Protein AF-A0A7W1E2Q1-F1 (afdb_monomer_lite)

Foldseek 3Di:
DDDAAEEEDDDAADPPDQVRRVVVVVVVVVVCVVVVHPYYDYDPPVRHHDPPVPD

pLDDT: mean 96.32, std 4.66, range [75.69, 98.88]

Radius of gyration: 13.14 Å; chains: 1; bounding box: 40×20×30 Å

Structure (mmCIF, N/CA/C/O backbone):
data_AF-A0A7W1E2Q1-F1
#
_entry.id   AF-A0A7W1E2Q1-F1
#
loop_
_atom_site.group_PDB
_atom_site.id
_atom_site.type_symbol
_atom_site.label_atom_id
_atom_site.label_alt_id
_atom_site.label_comp_id
_atom_site.label_asym_id
_atom_site.label_entity_id
_atom_site.label_seq_id
_atom_site.pdbx_PDB_ins_code
_atom_site.Cartn_x
_atom_site.Cartn_y
_atom_site.Cartn_z
_atom_site.occupancy
_atom_site.B_iso_or_equiv
_atom_site.auth_seq_id
_atom_site.auth_comp_id
_atom_site.auth_asym_id
_atom_site.auth_atom_id
_atom_site.pdbx_PDB_model_num
ATOM 1 N N .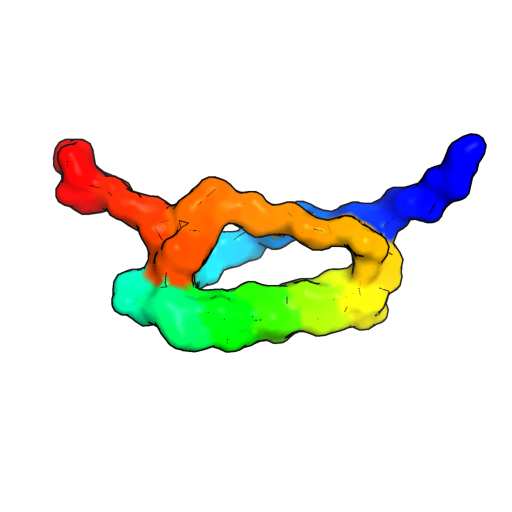 MET A 1 1 ? -14.591 14.292 19.212 1.00 75.69 1 MET A N 1
ATOM 2 C CA . MET A 1 1 ? -14.006 13.782 17.9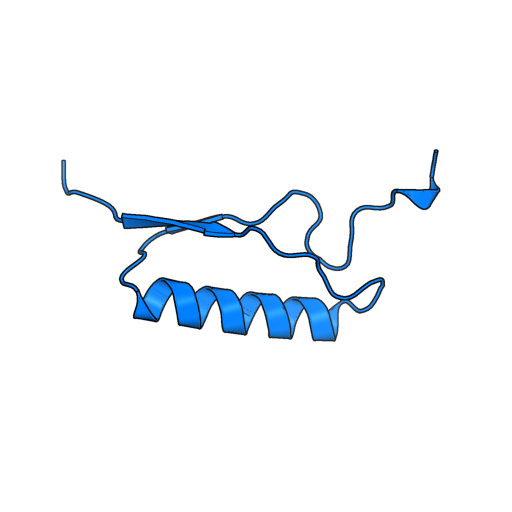51 1.00 75.69 1 MET A CA 1
ATOM 3 C C . MET A 1 1 ? -14.366 12.312 17.810 1.00 75.69 1 MET A C 1
ATOM 5 O O . MET A 1 1 ? -14.456 11.646 18.835 1.00 75.69 1 MET A O 1
ATOM 9 N N . ALA A 1 2 ? -14.617 11.830 16.590 1.00 87.31 2 ALA A N 1
ATOM 10 C CA . ALA A 1 2 ? -14.866 10.408 16.337 1.00 87.31 2 ALA A CA 1
ATOM 11 C C . ALA A 1 2 ? -13.552 9.605 16.410 1.00 87.31 2 ALA A C 1
ATOM 13 O O . ALA A 1 2 ? -12.483 10.145 16.123 1.00 87.31 2 ALA A O 1
ATOM 14 N N . LYS A 1 3 ? -13.628 8.335 16.824 1.00 94.44 3 LYS A N 1
ATOM 15 C CA . LYS A 1 3 ? -12.487 7.407 16.819 1.00 94.44 3 LYS A CA 1
ATOM 16 C C . LYS A 1 3 ? -12.205 6.985 15.375 1.00 94.44 3 LYS A C 1
ATOM 18 O O . LYS A 1 3 ? -13.136 6.563 14.708 1.00 94.44 3 LYS A O 1
ATOM 23 N N . VAL A 1 4 ? -10.943 7.060 14.953 1.00 96.88 4 VAL A N 1
ATOM 24 C CA . VAL A 1 4 ? -10.472 6.579 13.644 1.00 96.88 4 VAL A CA 1
ATOM 25 C C . VAL A 1 4 ? -9.598 5.349 13.850 1.00 96.88 4 VAL A C 1
ATOM 27 O O . VAL A 1 4 ? -8.728 5.354 14.728 1.00 96.88 4 VAL A O 1
ATOM 30 N N . MET A 1 5 ? -9.806 4.304 13.052 1.00 97.81 5 MET A N 1
ATOM 31 C CA . MET A 1 5 ? -8.893 3.159 13.008 1.00 97.81 5 MET A CA 1
ATOM 32 C C . MET A 1 5 ? -7.910 3.310 11.845 1.00 97.81 5 MET A C 1
ATOM 34 O O . MET A 1 5 ? -8.319 3.425 10.696 1.00 97.81 5 MET A O 1
ATOM 38 N N . ALA A 1 6 ? -6.609 3.310 12.137 1.00 98.06 6 ALA A N 1
ATOM 39 C CA . ALA A 1 6 ? -5.556 3.467 11.135 1.00 98.06 6 ALA A CA 1
ATOM 40 C C . ALA A 1 6 ? -4.658 2.223 11.052 1.00 98.06 6 ALA A C 1
ATOM 42 O O . ALA A 1 6 ? -4.450 1.535 12.052 1.00 98.06 6 ALA A O 1
ATOM 43 N N . ALA A 1 7 ? -4.101 1.962 9.870 1.00 98.69 7 ALA A N 1
ATOM 44 C CA . ALA A 1 7 ? -3.180 0.865 9.596 1.00 98.69 7 ALA A CA 1
ATOM 45 C C . ALA A 1 7 ? -1.824 1.388 9.093 1.00 98.69 7 ALA A C 1
ATOM 47 O O . ALA A 1 7 ? -1.757 2.202 8.174 1.00 98.69 7 ALA A O 1
ATOM 48 N N . ALA A 1 8 ? -0.732 0.879 9.664 1.00 98.56 8 ALA A N 1
ATOM 49 C CA . ALA A 1 8 ? 0.621 1.090 9.158 1.00 98.56 8 ALA A CA 1
ATOM 50 C C . ALA A 1 8 ? 1.090 -0.171 8.425 1.00 98.56 8 ALA A C 1
ATOM 52 O O . ALA A 1 8 ? 1.013 -1.278 8.965 1.00 98.56 8 ALA A O 1
ATOM 53 N N . VAL A 1 9 ? 1.558 -0.021 7.188 1.00 98.50 9 VAL A N 1
ATOM 54 C CA . VAL A 1 9 ? 1.981 -1.149 6.356 1.00 98.50 9 VAL A CA 1
ATOM 55 C C . VAL A 1 9 ? 3.466 -1.420 6.547 1.00 98.50 9 VAL A C 1
ATOM 57 O O . VAL A 1 9 ? 4.310 -0.619 6.156 1.00 98.50 9 VAL A O 1
ATOM 60 N N . GLN A 1 10 ? 3.780 -2.609 7.059 1.00 98.12 10 GLN A N 1
ATOM 61 C CA . GLN A 1 10 ? 5.128 -3.166 7.041 1.00 98.12 10 GLN A CA 1
ATOM 62 C C . GLN A 1 10 ? 5.211 -4.256 5.970 1.00 98.12 10 GLN A C 1
ATOM 64 O O . GLN A 1 10 ? 4.865 -5.416 6.198 1.00 98.12 10 GLN A O 1
ATOM 69 N N . ALA A 1 11 ? 5.642 -3.869 4.774 1.00 97.62 11 ALA A N 1
ATOM 70 C CA . ALA A 1 11 ? 5.869 -4.770 3.653 1.00 97.62 11 ALA A CA 1
ATOM 71 C C . ALA A 1 11 ? 6.994 -4.220 2.773 1.00 97.62 11 ALA A C 1
ATOM 73 O O . ALA A 1 11 ? 7.180 -3.010 2.691 1.00 97.62 11 ALA A O 1
ATOM 74 N N . SER A 1 12 ? 7.712 -5.102 2.081 1.00 97.31 12 SER A N 1
ATOM 75 C CA . SER A 1 12 ? 8.574 -4.704 0.968 1.00 97.31 12 SER A CA 1
ATOM 76 C C . SER A 1 12 ? 7.746 -4.468 -0.297 1.00 97.31 12 SER A C 1
ATOM 78 O O . SER A 1 12 ? 6.681 -5.081 -0.454 1.00 97.31 12 SER A O 1
ATOM 80 N N . PRO A 1 13 ? 8.206 -3.637 -1.233 1.00 97.81 13 PRO A N 1
ATOM 81 C CA . PRO A 1 13 ? 7.606 -3.576 -2.554 1.00 97.81 13 PRO A CA 1
ATOM 82 C C . PRO A 1 13 ? 8.113 -4.702 -3.463 1.00 97.81 13 PRO A C 1
ATOM 84 O O . PRO A 1 13 ? 8.894 -5.555 -3.032 1.00 97.81 13 PRO A O 1
ATOM 87 N N . VAL A 1 14 ? 7.625 -4.762 -4.701 1.00 98.12 14 VAL A N 1
ATOM 88 C CA . VAL A 1 14 ? 8.159 -5.688 -5.707 1.00 98.12 14 VAL A CA 1
ATOM 89 C C . VAL A 1 14 ? 9.324 -4.988 -6.395 1.00 98.12 14 VAL A C 1
ATOM 91 O O . VAL A 1 14 ? 9.135 -3.996 -7.094 1.00 98.12 14 VAL A O 1
ATOM 94 N N . PHE A 1 15 ? 10.533 -5.493 -6.147 1.00 96.12 15 PHE A N 1
ATOM 95 C CA . PHE A 1 15 ? 11.776 -4.834 -6.535 1.00 96.12 15 PHE A CA 1
ATOM 96 C C . PHE A 1 15 ? 11.789 -4.468 -8.024 1.00 96.12 15 PHE A C 1
ATOM 98 O O . PHE A 1 15 ? 11.690 -5.343 -8.881 1.00 96.12 15 PHE A O 1
ATOM 105 N N . LEU A 1 16 ? 11.901 -3.165 -8.307 1.00 96.25 16 LEU A N 1
ATOM 106 C CA . LEU A 1 16 ? 11.924 -2.578 -9.654 1.00 96.25 16 LEU A CA 1
ATOM 107 C C . LEU A 1 16 ? 10.722 -2.926 -10.558 1.00 96.25 16 LEU A C 1
ATOM 109 O O . LEU A 1 16 ? 10.770 -2.667 -11.758 1.00 96.25 16 LEU A O 1
ATOM 113 N N . ASP A 1 17 ? 9.614 -3.419 -9.998 1.00 98.25 17 ASP A N 1
ATOM 114 C CA . ASP A 1 17 ? 8.362 -3.649 -10.723 1.00 98.25 17 ASP A CA 1
ATOM 115 C C . ASP A 1 17 ? 7.259 -2.740 -10.168 1.00 98.25 17 ASP A C 1
ATOM 117 O O . ASP A 1 17 ? 6.641 -2.994 -9.126 1.00 98.25 17 ASP A O 1
ATOM 121 N N . ARG A 1 18 ? 7.008 -1.642 -10.887 1.00 98.31 18 ARG A N 1
ATOM 122 C CA . ARG A 1 18 ? 5.981 -0.654 -10.538 1.00 98.31 18 ARG A CA 1
ATOM 123 C C . ARG A 1 18 ? 4.592 -1.264 -10.528 1.00 98.31 18 ARG A C 1
ATOM 125 O O . ARG A 1 18 ? 3.860 -1.077 -9.559 1.00 98.31 18 ARG A O 1
ATOM 132 N N . ASP A 1 19 ? 4.220 -1.975 -11.582 1.00 98.69 19 ASP A N 1
ATOM 133 C CA . ASP A 1 19 ? 2.840 -2.409 -11.758 1.00 98.69 19 ASP A CA 1
ATOM 134 C C . ASP A 1 19 ? 2.507 -3.540 -10.773 1.00 98.69 19 ASP A C 1
ATOM 136 O O . ASP A 1 19 ? 1.415 -3.562 -10.199 1.00 98.69 19 ASP A O 1
ATOM 140 N N . ALA A 1 20 ? 3.454 -4.442 -10.495 1.00 98.75 20 ALA A N 1
ATOM 141 C CA . ALA A 1 20 ? 3.289 -5.449 -9.448 1.00 98.75 20 ALA A CA 1
ATOM 142 C C . ALA A 1 20 ? 3.238 -4.828 -8.049 1.00 98.75 20 ALA A C 1
ATOM 144 O O . ALA A 1 20 ? 2.435 -5.260 -7.218 1.00 98.75 20 ALA A O 1
ATOM 145 N N . THR A 1 21 ? 4.029 -3.786 -7.790 1.00 98.75 21 THR A N 1
ATOM 146 C CA . THR A 1 21 ? 3.973 -3.067 -6.513 1.00 98.75 21 THR A CA 1
ATOM 147 C C . THR A 1 21 ? 2.650 -2.328 -6.322 1.00 98.75 21 THR A C 1
ATOM 149 O O . THR A 1 21 ? 2.083 -2.382 -5.232 1.00 98.75 21 THR A O 1
ATOM 152 N N . VAL A 1 22 ? 2.104 -1.705 -7.371 1.00 98.81 22 VAL A N 1
ATOM 153 C CA . VAL A 1 22 ? 0.773 -1.073 -7.327 1.00 98.81 22 VAL A CA 1
ATOM 154 C C . VAL A 1 22 ? -0.314 -2.114 -7.047 1.00 98.81 22 VAL A C 1
ATOM 156 O O . VAL A 1 22 ? -1.152 -1.897 -6.172 1.00 98.81 22 VAL A O 1
ATOM 159 N N . ARG A 1 23 ? -0.270 -3.281 -7.707 1.00 98.88 23 ARG A N 1
ATOM 160 C CA . ARG A 1 23 ? -1.192 -4.396 -7.411 1.00 98.88 23 ARG A CA 1
ATOM 161 C C . ARG A 1 23 ? -1.077 -4.864 -5.957 1.00 98.88 23 ARG A C 1
ATOM 163 O O . ARG A 1 23 ? -2.092 -5.074 -5.297 1.00 98.88 23 ARG A O 1
ATOM 170 N N . LYS A 1 24 ? 0.147 -4.980 -5.432 1.00 98.75 24 LYS A N 1
ATOM 171 C CA . LYS A 1 24 ? 0.396 -5.325 -4.023 1.00 98.75 24 LYS A CA 1
ATOM 172 C C . LYS A 1 24 ? -0.153 -4.264 -3.065 1.00 98.75 24 LYS A C 1
ATOM 174 O O . LYS A 1 24 ? -0.761 -4.625 -2.061 1.00 98.75 24 LYS A O 1
ATOM 179 N N . ALA A 1 25 ? 0.037 -2.979 -3.367 1.00 98.75 25 ALA A N 1
ATOM 180 C CA . ALA A 1 25 ? -0.508 -1.883 -2.570 1.00 98.75 25 ALA A CA 1
ATOM 181 C C . ALA A 1 25 ? -2.041 -1.951 -2.508 1.00 98.75 25 ALA A C 1
ATOM 183 O O . ALA A 1 25 ? -2.595 -1.901 -1.413 1.00 98.75 25 ALA A O 1
ATOM 184 N N . ALA A 1 26 ? -2.715 -2.161 -3.645 1.00 98.81 26 ALA A N 1
ATOM 185 C CA . ALA A 1 26 ? -4.171 -2.314 -3.700 1.00 98.81 26 ALA A CA 1
ATOM 186 C C . ALA A 1 26 ? -4.670 -3.475 -2.819 1.00 98.81 26 ALA A C 1
ATOM 188 O O . ALA A 1 26 ? -5.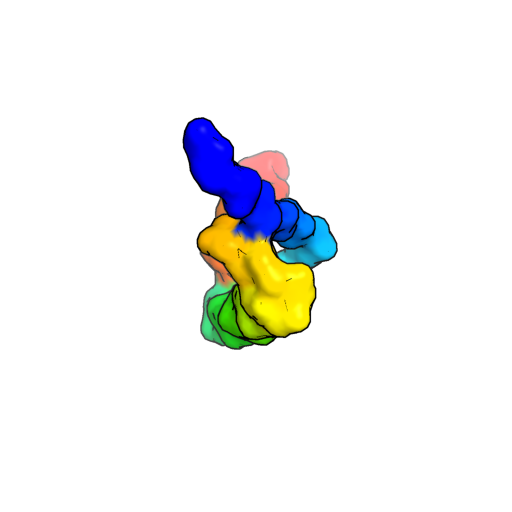552 -3.279 -1.986 1.00 98.81 26 ALA A O 1
ATOM 189 N N . ALA A 1 27 ? -4.033 -4.647 -2.903 1.00 98.88 27 ALA A N 1
ATOM 190 C CA . ALA A 1 27 ? -4.384 -5.794 -2.061 1.00 98.88 27 ALA A CA 1
ATOM 191 C C . ALA A 1 27 ? -4.185 -5.522 -0.552 1.00 98.88 27 ALA A C 1
ATOM 193 O O . ALA A 1 27 ? -4.950 -6.002 0.287 1.00 98.88 27 ALA A O 1
ATOM 194 N N . LEU A 1 28 ? -3.164 -4.741 -0.178 1.00 98.81 28 LEU A N 1
ATOM 195 C CA . LEU A 1 28 ? -2.929 -4.344 1.216 1.00 98.81 28 LEU A CA 1
ATOM 196 C C . LEU A 1 28 ? -3.964 -3.324 1.710 1.00 98.81 28 LEU A C 1
ATOM 198 O O . LEU A 1 28 ? -4.377 -3.409 2.868 1.00 98.81 28 LEU A O 1
ATOM 202 N N . ILE A 1 29 ? -4.410 -2.409 0.843 1.00 98.81 29 ILE A N 1
ATOM 203 C CA . ILE A 1 29 ? -5.512 -1.477 1.127 1.00 98.81 29 ILE A CA 1
ATOM 204 C C . ILE A 1 29 ? -6.799 -2.263 1.392 1.00 98.81 29 ILE A C 1
ATOM 206 O O . ILE A 1 29 ? -7.428 -2.051 2.426 1.00 98.81 29 ILE A O 1
ATOM 210 N N . GLU A 1 30 ? -7.154 -3.211 0.520 1.00 98.81 30 GLU A N 1
ATOM 211 C CA . GLU A 1 30 ? -8.339 -4.064 0.695 1.00 98.81 30 GLU A CA 1
ATOM 212 C C . GLU A 1 30 ? -8.283 -4.857 2.006 1.00 98.81 30 GLU A C 1
ATOM 214 O O . GLU A 1 30 ? -9.261 -4.902 2.753 1.00 98.81 30 GLU A O 1
ATOM 219 N N . LYS A 1 31 ? -7.115 -5.421 2.342 1.00 98.75 31 LYS A N 1
ATOM 220 C CA . LYS A 1 31 ? -6.904 -6.114 3.619 1.00 98.75 31 LYS A CA 1
ATOM 221 C C . LYS A 1 31 ? -7.115 -5.191 4.823 1.00 98.75 31 LYS A C 1
ATOM 223 O O . LYS A 1 31 ? -7.742 -5.604 5.796 1.00 98.75 31 LYS A O 1
ATOM 228 N N . ALA A 1 32 ? -6.581 -3.970 4.788 1.00 98.69 32 ALA A N 1
ATOM 229 C CA . ALA A 1 32 ? -6.730 -3.015 5.884 1.00 98.69 32 ALA A CA 1
ATOM 230 C C . ALA A 1 32 ? -8.183 -2.540 6.030 1.00 98.69 32 ALA A C 1
ATOM 232 O O . ALA A 1 32 ? -8.704 -2.503 7.144 1.00 98.69 32 ALA A O 1
ATOM 233 N N . ALA A 1 33 ? -8.854 -2.259 4.910 1.00 98.50 33 ALA A N 1
ATOM 234 C CA . ALA A 1 33 ? -10.271 -1.913 4.883 1.00 98.50 33 ALA A CA 1
ATOM 235 C C . ALA A 1 33 ? -11.141 -3.058 5.431 1.00 98.50 33 ALA A C 1
ATOM 237 O O . ALA A 1 33 ? -12.026 -2.819 6.249 1.00 98.50 33 ALA A O 1
ATOM 238 N N . GLY A 1 34 ? -10.839 -4.313 5.075 1.00 98.50 34 GLY A N 1
ATOM 239 C CA . GLY A 1 34 ? -11.499 -5.500 5.633 1.00 98.50 34 GLY A CA 1
ATOM 240 C C . GLY A 1 34 ? -11.279 -5.688 7.141 1.00 98.50 34 GLY A C 1
ATOM 241 O O . GLY A 1 34 ? -12.103 -6.308 7.809 1.00 98.50 34 GLY A O 1
ATOM 242 N N . ALA A 1 35 ? -10.207 -5.115 7.695 1.00 98.12 35 ALA A N 1
ATOM 243 C CA . ALA A 1 35 ? -9.961 -5.036 9.135 1.00 98.12 35 ALA A CA 1
ATOM 244 C C . ALA A 1 35 ? -10.583 -3.784 9.795 1.00 98.12 35 ALA A C 1
ATOM 246 O O . ALA A 1 35 ? -10.416 -3.590 10.997 1.00 98.12 35 ALA A O 1
ATOM 247 N N . GLY A 1 36 ? -11.294 -2.950 9.027 1.00 97.94 36 GLY A N 1
ATOM 248 C CA . GLY A 1 36 ? -11.990 -1.742 9.475 1.0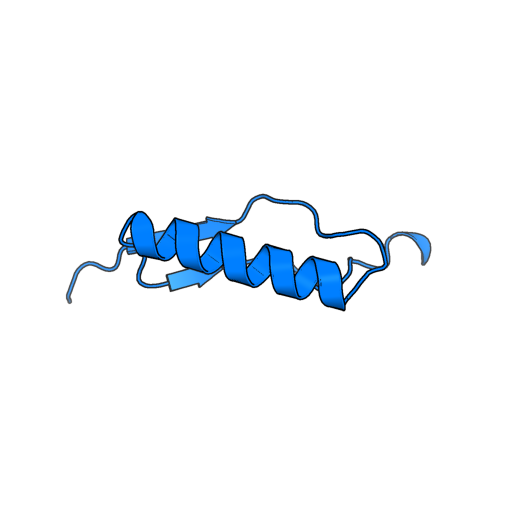0 97.94 36 GLY A CA 1
ATOM 249 C C . GLY A 1 36 ? -11.134 -0.472 9.508 1.00 97.94 36 GLY A C 1
ATOM 250 O O . GLY A 1 36 ? -11.545 0.507 10.127 1.00 97.94 36 GLY A O 1
ATOM 251 N N . ALA A 1 37 ? -9.935 -0.480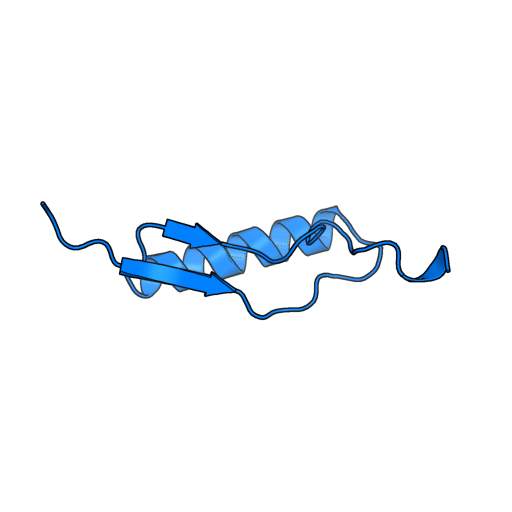 8.921 1.00 98.50 37 ALA A N 1
ATOM 252 C CA . ALA A 1 37 ? -9.109 0.720 8.863 1.00 98.50 37 ALA A CA 1
ATOM 253 C C . ALA A 1 37 ? -9.719 1.761 7.908 1.00 98.50 37 ALA A C 1
ATOM 255 O O . ALA A 1 37 ? -10.081 1.450 6.776 1.00 98.50 37 ALA A O 1
ATOM 256 N N . GLU A 1 38 ? -9.775 3.007 8.365 1.00 98.12 38 GLU A N 1
ATOM 257 C CA . GLU A 1 38 ? -10.242 4.183 7.619 1.00 98.12 38 GLU A CA 1
ATOM 258 C C . GLU A 1 38 ? -9.073 4.999 7.043 1.00 98.12 38 GLU A C 1
ATOM 260 O O . GLU A 1 38 ? -9.254 5.828 6.155 1.00 98.12 38 GLU A O 1
ATOM 265 N N . LEU A 1 39 ? -7.859 4.757 7.544 1.00 97.94 39 LEU A N 1
ATOM 266 C CA . LEU A 1 39 ? -6.614 5.352 7.067 1.00 97.94 39 LEU A CA 1
ATOM 267 C C . LEU A 1 39 ? -5.535 4.272 6.972 1.00 97.94 39 LEU A C 1
ATOM 269 O O . LEU A 1 39 ? -5.386 3.458 7.881 1.00 97.94 39 LEU A O 1
ATOM 273 N N . ILE A 1 40 ? -4.744 4.291 5.903 1.00 98.62 40 ILE A N 1
ATOM 274 C CA . ILE A 1 40 ? -3.608 3.388 5.708 1.00 98.62 40 ILE A CA 1
ATOM 275 C C . ILE A 1 40 ? -2.378 4.177 5.257 1.00 98.62 40 ILE A C 1
ATOM 277 O O . ILE A 1 40 ? -2.481 5.052 4.400 1.00 98.62 40 ILE A O 1
ATOM 281 N N . ALA A 1 41 ? -1.219 3.869 5.835 1.00 98.50 41 ALA A N 1
ATOM 282 C CA . ALA A 1 41 ? 0.056 4.494 5.495 1.00 98.50 41 ALA A CA 1
ATOM 283 C C . ALA A 1 41 ? 1.079 3.450 5.029 1.00 98.50 41 ALA A C 1
ATOM 285 O O . ALA A 1 41 ? 1.196 2.372 5.615 1.00 98.50 41 ALA A O 1
AT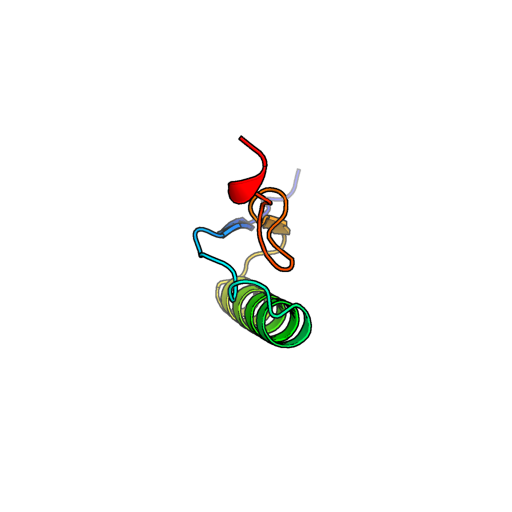OM 286 N N . PHE A 1 42 ? 1.834 3.802 3.991 1.00 98.62 42 PHE A N 1
ATOM 287 C CA . PHE A 1 42 ? 2.928 3.007 3.433 1.00 98.62 42 PHE A CA 1
ATOM 288 C C . PHE A 1 42 ? 4.280 3.643 3.766 1.00 98.62 42 PHE A C 1
ATOM 290 O O . PHE A 1 42 ? 4.353 4.829 4.086 1.00 98.62 42 PHE A O 1
ATOM 297 N N . ALA A 1 43 ? 5.347 2.847 3.672 1.00 97.19 43 ALA A N 1
ATOM 298 C CA . ALA A 1 43 ? 6.714 3.338 3.804 1.00 97.19 43 ALA A CA 1
ATOM 299 C C . ALA A 1 43 ? 7.093 4.302 2.664 1.00 97.19 43 ALA A C 1
ATOM 301 O O . ALA A 1 43 ? 6.486 4.302 1.588 1.00 97.19 43 ALA A O 1
ATOM 302 N N . GLU A 1 44 ? 8.129 5.106 2.899 1.00 97.00 44 GLU A N 1
ATOM 303 C CA . GLU A 1 44 ? 8.703 5.994 1.889 1.00 97.00 44 GLU A CA 1
ATOM 304 C C . GLU A 1 44 ? 9.129 5.218 0.634 1.00 97.00 44 GLU A C 1
ATOM 306 O O . GLU A 1 44 ? 9.630 4.097 0.718 1.00 97.00 44 GLU A O 1
ATOM 311 N N . ALA A 1 45 ? 8.905 5.821 -0.538 1.00 96.06 45 ALA A N 1
ATOM 312 C CA . ALA A 1 45 ? 9.260 5.259 -1.842 1.00 96.06 45 ALA A CA 1
ATOM 313 C C . ALA A 1 45 ? 8.775 3.812 -2.064 1.00 96.06 45 ALA A C 1
ATOM 315 O O . ALA A 1 45 ? 9.411 3.040 -2.782 1.00 96.06 45 ALA A O 1
ATOM 316 N N . PHE A 1 46 ? 7.625 3.436 -1.485 1.00 97.81 46 PHE A N 1
ATOM 317 C CA . PHE A 1 46 ? 7.089 2.084 -1.638 1.00 97.81 46 PHE A CA 1
ATOM 318 C C . PHE A 1 46 ? 6.893 1.701 -3.112 1.00 97.81 46 PHE A C 1
ATOM 320 O O . PHE A 1 46 ? 7.061 0.545 -3.440 1.00 97.81 46 PHE A O 1
ATOM 327 N N . VAL A 1 47 ? 6.601 2.627 -4.034 1.00 97.81 47 VAL A N 1
ATOM 328 C CA . VAL A 1 47 ? 6.401 2.303 -5.460 1.00 97.81 47 VAL A CA 1
ATOM 329 C C . VAL A 1 47 ? 7.588 2.767 -6.324 1.00 97.81 47 VAL A C 1
ATOM 331 O O . VAL A 1 47 ? 7.764 3.975 -6.458 1.00 97.81 47 VAL A O 1
ATOM 334 N N . PRO A 1 48 ? 8.339 1.872 -7.008 1.00 95.44 48 PRO A N 1
ATOM 335 C CA . PRO A 1 48 ? 8.437 0.419 -6.809 1.00 95.44 48 PRO A CA 1
ATOM 336 C C . PRO A 1 48 ? 9.474 -0.007 -5.763 1.00 95.44 48 PRO A C 1
ATOM 338 O O . PRO A 1 48 ? 9.574 -1.190 -5.473 1.00 95.44 48 PRO A O 1
ATOM 341 N N . THR A 1 49 ? 10.323 0.900 -5.288 1.00 95.75 49 THR A N 1
ATOM 342 C CA . THR A 1 49 ? 11.325 0.662 -4.242 1.00 95.75 49 THR A CA 1
ATOM 343 C C . THR A 1 49 ? 12.088 1.955 -3.991 1.00 95.75 49 THR A C 1
ATOM 345 O O . THR A 1 49 ? 12.220 2.790 -4.888 1.00 95.75 49 THR A O 1
ATOM 348 N N . TYR A 1 50 ? 12.644 2.086 -2.790 1.00 94.62 50 TYR A N 1
ATOM 349 C CA . TYR A 1 50 ? 13.658 3.089 -2.503 1.00 94.62 50 TYR A CA 1
ATOM 350 C C . TYR A 1 50 ? 14.957 2.765 -3.274 1.00 94.62 50 TYR A C 1
ATOM 352 O O . TYR A 1 50 ? 15.314 1.583 -3.367 1.00 94.62 50 TYR A O 1
ATOM 360 N N . PRO A 1 51 ? 15.657 3.769 -3.836 1.00 91.19 51 PRO A N 1
ATOM 361 C CA . PRO A 1 51 ? 16.877 3.573 -4.613 1.00 91.19 51 PRO A CA 1
ATOM 362 C C . PRO A 1 51 ? 18.111 3.398 -3.718 1.00 91.19 51 PRO A C 1
ATOM 364 O O . PRO A 1 51 ? 18.999 4.244 -3.682 1.00 91.19 51 PRO A O 1
ATOM 367 N N . ASP A 1 52 ? 18.176 2.278 -3.000 1.00 87.38 52 ASP A N 1
ATOM 368 C CA . ASP A 1 52 ? 19.288 1.963 -2.087 1.00 87.38 52 ASP A CA 1
ATOM 369 C C . ASP A 1 52 ? 20.638 1.782 -2.812 1.00 87.38 52 ASP A C 1
ATOM 371 O O . ASP A 1 52 ? 21.702 1.945 -2.233 1.00 87.38 52 ASP A O 1
ATOM 375 N N . TRP A 1 53 ? 20.609 1.515 -4.120 1.00 87.94 53 TRP A N 1
ATOM 376 C CA . TRP A 1 53 ? 21.793 1.332 -4.970 1.00 87.94 53 TRP A CA 1
ATOM 377 C C . TRP A 1 53 ? 22.519 2.633 -5.357 1.00 87.94 53 TRP A C 1
ATOM 379 O O . TRP A 1 53 ? 23.412 2.600 -6.201 1.00 87.94 53 TRP A O 1
ATOM 389 N N . VAL A 1 54 ? 22.093 3.784 -4.835 1.00 89.81 54 VAL A N 1
ATOM 390 C CA . VAL A 1 54 ? 22.671 5.100 -5.171 1.00 89.81 54 VAL A CA 1
ATOM 391 C C . VAL A 1 54 ? 23.793 5.506 -4.199 1.00 89.81 54 VAL A C 1
ATOM 393 O O . VAL A 1 54 ? 24.456 6.516 -4.431 1.00 89.81 54 VAL A O 1
ATOM 396 N N . TRP A 1 55 ? 24.026 4.720 -3.145 1.00 79.38 55 TRP A N 1
ATOM 397 C CA . TRP A 1 55 ? 25.019 4.985 -2.098 1.00 79.38 55 TRP A CA 1
ATOM 398 C C . TRP A 1 55 ? 26.371 4.308 -2.334 1.00 79.38 55 TRP A C 1
ATOM 400 O O . TRP A 1 55 ? 26.404 3.212 -2.940 1.00 79.38 55 TRP A O 1
#

Secondary structure (DSSP, 8-state):
-----EEE------TT-HHHHHHHHHHHHHHHHHTT-SEEE--TT-SS---GGG-

Sequence (55 aa):
MAKVMAAAVQASPVFLDRDATVRKAAALIEKAAGAGAELIAFAEAFVPTYPDWVW